Protein AF-A0A922DWI5-F1 (afdb_monomer_lite)

Organism: Carya illinoinensis (NCBI:txid32201)

Sequence (75 aa):
KFDVEKFTGENNFGLWRIKMRALLVQEDGKVDVQRDILQKAHSVLILSLGDNVLREVASEETAAGIWLKLEHLSI

pLDDT: mean 75.54, std 11.05, range [50.47, 87.25]

Structure (mmCIF, N/CA/C/O backbone):
data_AF-A0A922DWI5-F1
#
_entry.id   AF-A0A922DWI5-F1
#
loop_
_atom_site.group_PDB
_atom_site.id
_atom_site.type_symbol
_atom_site.label_atom_id
_atom_site.label_alt_id
_atom_site.label_comp_id
_atom_site.label_asym_id
_atom_site.label_entity_id
_atom_site.label_seq_id
_atom_site.pdbx_PDB_ins_code
_atom_site.Cartn_x
_atom_site.Cartn_y
_atom_site.Cartn_z
_atom_site.occupancy
_atom_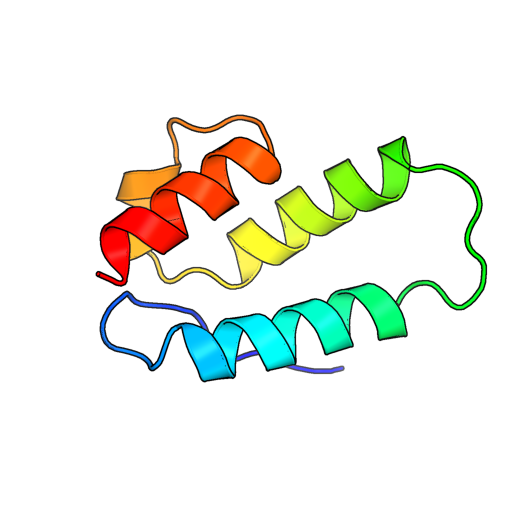site.B_iso_or_equiv
_atom_site.auth_seq_id
_atom_site.auth_comp_id
_atom_site.auth_asym_id
_atom_site.auth_atom_id
_atom_site.pdbx_PDB_model_num
ATOM 1 N N . LYS A 1 1 ? -4.130 -6.151 -18.043 1.00 52.19 1 LYS A N 1
ATOM 2 C CA . LYS A 1 1 ? -4.344 -5.122 -17.002 1.00 52.19 1 LYS A CA 1
ATOM 3 C C . LYS A 1 1 ? -4.855 -5.858 -15.773 1.00 52.19 1 LYS A C 1
ATOM 5 O O . LYS A 1 1 ? -6.001 -6.283 -15.782 1.00 52.19 1 LYS A O 1
ATOM 10 N N . PHE A 1 2 ? -3.968 -6.188 -14.838 1.00 57.38 2 PHE A N 1
ATOM 11 C CA . PHE A 1 2 ? -4.358 -6.877 -13.611 1.00 57.38 2 PHE A CA 1
ATOM 12 C C . PHE A 1 2 ? -4.872 -5.825 -12.631 1.00 57.38 2 PHE A C 1
ATOM 14 O O . PHE A 1 2 ? -4.111 -4.944 -12.246 1.00 57.38 2 PHE A O 1
ATOM 21 N N . ASP A 1 3 ? -6.153 -5.893 -12.276 1.00 64.06 3 ASP A N 1
ATOM 22 C CA . ASP A 1 3 ? -6.694 -5.121 -11.159 1.00 64.06 3 ASP A CA 1
ATOM 23 C C . ASP A 1 3 ? -6.553 -5.972 -9.897 1.00 64.06 3 ASP A C 1
ATOM 25 O O . ASP A 1 3 ? -7.227 -6.992 -9.725 1.00 64.06 3 ASP A O 1
ATOM 29 N N . VAL A 1 4 ? -5.618 -5.584 -9.033 1.00 73.75 4 VAL A N 1
ATOM 30 C CA . VAL A 1 4 ? -5.571 -6.094 -7.664 1.00 73.75 4 VAL A CA 1
ATOM 31 C C . VAL A 1 4 ? -6.628 -5.336 -6.875 1.00 73.75 4 VAL A C 1
ATOM 33 O O . VAL A 1 4 ? -6.648 -4.107 -6.866 1.00 73.75 4 VAL A O 1
ATOM 36 N N . GLU A 1 5 ? -7.520 -6.079 -6.227 1.00 82.81 5 GLU A N 1
ATOM 37 C CA . GLU A 1 5 ? -8.527 -5.510 -5.336 1.00 82.81 5 GLU A CA 1
ATOM 38 C C . GLU A 1 5 ? -7.863 -4.644 -4.263 1.00 82.81 5 GLU A C 1
ATOM 40 O O . GLU A 1 5 ? -6.810 -5.003 -3.726 1.00 82.81 5 GLU A O 1
ATOM 45 N N . LYS A 1 6 ? -8.474 -3.499 -3.952 1.00 86.12 6 LYS A N 1
ATOM 46 C CA . LYS A 1 6 ? -7.909 -2.586 -2.968 1.00 86.12 6 LYS A CA 1
ATOM 47 C C . LYS A 1 6 ? -7.908 -3.218 -1.578 1.00 86.12 6 LYS A C 1
ATOM 49 O O . LYS A 1 6 ? -8.903 -3.808 -1.167 1.00 86.12 6 LYS A O 1
ATOM 54 N N . PHE A 1 7 ? -6.817 -3.067 -0.836 1.00 84.94 7 PHE A N 1
ATOM 55 C CA . PHE A 1 7 ? -6.778 -3.475 0.562 1.00 84.94 7 PHE A CA 1
ATOM 56 C C . PHE A 1 7 ? -7.398 -2.399 1.443 1.00 84.94 7 PHE A C 1
ATOM 58 O O . PHE A 1 7 ? -6.930 -1.262 1.488 1.00 84.94 7 PHE A O 1
ATOM 65 N N . THR A 1 8 ? -8.458 -2.783 2.141 1.00 83.94 8 THR A N 1
ATOM 66 C CA . THR A 1 8 ? -9.265 -1.923 3.011 1.00 83.94 8 THR A CA 1
ATOM 67 C C . THR A 1 8 ? -9.067 -2.245 4.494 1.00 83.94 8 THR A C 1
ATOM 69 O O . THR A 1 8 ? -9.760 -1.677 5.325 1.00 83.94 8 THR A O 1
ATOM 72 N N . GLY A 1 9 ? -8.169 -3.165 4.858 1.00 79.31 9 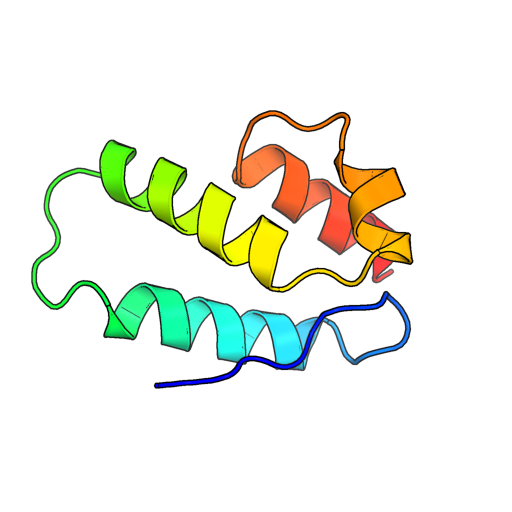GLY A N 1
ATOM 73 C CA . GLY A 1 9 ? -8.021 -3.647 6.240 1.00 79.31 9 GLY A CA 1
ATOM 74 C C . GLY A 1 9 ? -9.008 -4.755 6.627 1.00 79.31 9 GLY A C 1
ATOM 75 O O . GLY A 1 9 ? -8.660 -5.622 7.415 1.00 79.31 9 GLY A O 1
ATOM 76 N N . GLU A 1 10 ? -10.197 -4.794 6.020 1.00 78.81 10 GLU A N 1
ATOM 77 C CA . GLU A 1 10 ? -11.183 -5.872 6.227 1.00 78.81 10 GLU A CA 1
ATOM 78 C C . GLU A 1 10 ? -10.881 -7.111 5.368 1.00 78.81 10 GLU A C 1
ATOM 80 O O . GLU A 1 10 ? -11.242 -8.241 5.704 1.00 78.81 10 GLU A O 1
ATOM 85 N N . ASN A 1 11 ? -10.196 -6.903 4.242 1.00 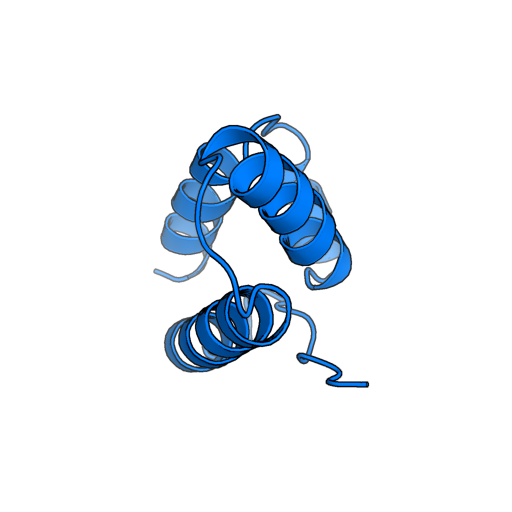80.94 11 ASN A N 1
ATOM 86 C CA . ASN A 1 11 ? -9.844 -7.959 3.302 1.00 80.94 11 ASN A CA 1
ATOM 87 C C . ASN A 1 11 ? -8.711 -8.839 3.851 1.00 80.94 11 ASN A C 1
ATOM 89 O O . ASN A 1 11 ? -7.847 -8.385 4.597 1.00 80.94 11 ASN A O 1
ATOM 93 N N . ASN A 1 12 ? -8.647 -10.104 3.416 1.00 85.25 12 ASN A N 1
ATOM 94 C CA . ASN A 1 12 ? -7.566 -11.002 3.826 1.00 85.25 12 ASN A CA 1
ATOM 95 C C . ASN A 1 12 ? -6.206 -10.485 3.325 1.00 85.25 12 ASN A C 1
ATOM 97 O O . ASN A 1 12 ? -5.874 -10.606 2.139 1.00 85.25 12 ASN A O 1
ATOM 101 N N . PHE A 1 13 ? -5.412 -9.946 4.251 1.00 81.38 13 PHE A N 1
ATOM 102 C CA . PHE A 1 13 ? -4.111 -9.364 3.946 1.00 81.38 13 PHE A CA 1
ATOM 103 C C . PHE A 1 13 ? -3.158 -10.375 3.305 1.00 81.38 13 PHE A C 1
ATOM 105 O O . PHE A 1 13 ? -2.495 -10.046 2.329 1.00 81.38 13 PHE A O 1
ATOM 112 N N . GLY A 1 14 ? -3.129 -11.626 3.776 1.00 81.38 14 GLY A N 1
ATOM 113 C CA . GLY A 1 14 ? -2.267 -12.671 3.215 1.00 81.38 14 GLY A CA 1
ATOM 114 C C . GLY A 1 14 ? -2.547 -12.944 1.734 1.00 81.38 14 GLY A C 1
ATOM 115 O O . GLY A 1 14 ? -1.621 -13.003 0.922 1.00 81.38 14 GLY A O 1
ATOM 116 N N . LEU A 1 15 ? -3.824 -13.042 1.358 1.00 83.56 15 LEU A N 1
ATOM 117 C CA . LEU A 1 15 ? -4.233 -13.243 -0.031 1.00 83.56 15 LEU A CA 1
ATOM 118 C C . LEU A 1 15 ? -3.927 -12.012 -0.894 1.00 83.56 15 LEU A C 1
ATOM 120 O O . LEU A 1 15 ? -3.425 -12.147 -2.013 1.00 83.56 15 LEU A O 1
ATOM 124 N N . TRP A 1 16 ? -4.193 -10.815 -0.370 1.00 85.88 16 TRP A N 1
ATOM 125 C CA . TRP A 1 16 ? -3.877 -9.559 -1.046 1.00 85.88 16 TRP A CA 1
ATOM 126 C C . TRP A 1 16 ? -2.368 -9.403 -1.286 1.00 85.88 16 TRP A C 1
ATOM 128 O O . TRP A 1 16 ? -1.935 -9.104 -2.399 1.00 85.88 16 TRP A O 1
ATOM 138 N N . ARG A 1 17 ? -1.553 -9.730 -0.281 1.00 81.69 17 ARG A N 1
ATOM 139 C CA . ARG A 1 17 ? -0.087 -9.699 -0.320 1.00 81.69 17 ARG A CA 1
ATOM 140 C C . ARG A 1 17 ? 0.485 -10.606 -1.408 1.00 81.69 17 ARG A C 1
ATOM 142 O O . ARG A 1 17 ? 1.402 -10.207 -2.124 1.00 81.69 17 ARG A O 1
ATOM 149 N N . ILE A 1 18 ? -0.059 -11.817 -1.556 1.00 81.81 18 ILE A N 1
ATOM 150 C CA . ILE A 1 18 ? 0.348 -12.766 -2.605 1.00 81.81 18 ILE A CA 1
ATOM 151 C C . ILE A 1 18 ? 0.018 -12.211 -3.995 1.00 81.81 18 ILE A C 1
ATOM 153 O O . ILE A 1 18 ? 0.893 -12.198 -4.864 1.00 81.81 18 ILE A O 1
ATOM 157 N N . LYS A 1 19 ? -1.208 -11.704 -4.194 1.00 82.38 19 LYS A N 1
ATOM 158 C CA . LYS A 1 19 ? -1.615 -11.060 -5.456 1.00 82.38 19 LYS A CA 1
ATOM 159 C C . LYS A 1 19 ? -0.710 -9.874 -5.789 1.00 82.38 19 LYS A C 1
ATOM 161 O O . LYS A 1 19 ? -0.327 -9.705 -6.944 1.00 82.38 19 LYS A O 1
ATOM 166 N N . MET A 1 20 ? -0.304 -9.112 -4.774 1.00 80.38 20 MET A N 1
ATOM 167 C CA . MET A 1 20 ? 0.568 -7.965 -4.969 1.00 80.38 20 MET A CA 1
ATOM 168 C C . MET A 1 20 ? 1.988 -8.306 -5.379 1.00 80.38 20 MET A C 1
ATOM 170 O O . MET A 1 20 ? 2.527 -7.712 -6.310 1.00 80.38 20 MET A O 1
ATOM 174 N N . ARG A 1 21 ? 2.592 -9.307 -4.736 1.00 75.50 21 ARG A N 1
ATOM 175 C CA . ARG A 1 21 ? 3.914 -9.791 -5.148 1.00 75.50 21 ARG A CA 1
ATOM 176 C C . ARG A 1 21 ? 3.881 -10.333 -6.574 1.00 75.50 21 ARG A C 1
ATOM 178 O O . ARG A 1 21 ? 4.817 -10.087 -7.324 1.00 75.50 21 ARG A O 1
ATOM 185 N N . ALA A 1 22 ? 2.803 -11.014 -6.964 1.00 78.88 22 ALA A N 1
ATOM 186 C CA . ALA A 1 22 ? 2.635 -11.487 -8.334 1.00 78.88 22 ALA A CA 1
ATOM 187 C C . ALA A 1 22 ? 2.542 -10.330 -9.344 1.00 78.88 22 ALA A C 1
ATOM 189 O O . ALA A 1 22 ? 3.170 -10.408 -10.396 1.00 78.88 22 ALA A O 1
ATOM 190 N N . LEU A 1 23 ? 1.825 -9.248 -9.017 1.00 77.94 23 LEU A N 1
ATOM 191 C CA . LEU A 1 23 ? 1.711 -8.065 -9.877 1.00 77.94 23 LEU A CA 1
ATOM 192 C C . LEU A 1 23 ? 3.053 -7.335 -10.042 1.00 77.94 23 LEU A C 1
ATOM 194 O O . LEU A 1 23 ? 3.437 -7.011 -11.161 1.00 77.94 23 LEU A O 1
ATOM 198 N N . LEU A 1 24 ? 3.802 -7.151 -8.951 1.00 73.19 24 LEU A N 1
ATOM 199 C CA . LEU A 1 24 ? 5.131 -6.529 -8.996 1.00 73.19 24 LEU A CA 1
ATOM 200 C C . LEU A 1 24 ? 6.152 -7.369 -9.780 1.00 73.19 24 LEU A C 1
ATOM 202 O O . LEU A 1 24 ? 6.998 -6.813 -10.467 1.00 73.19 24 LEU A O 1
ATOM 206 N N . VAL A 1 25 ? 6.069 -8.701 -9.703 1.00 71.31 25 VAL A N 1
ATOM 207 C CA . VAL A 1 25 ? 6.949 -9.610 -10.460 1.00 71.31 25 VAL A CA 1
ATOM 208 C C . VAL A 1 25 ? 6.566 -9.676 -11.942 1.00 71.31 25 VAL A C 1
ATOM 210 O O . VAL A 1 25 ? 7.435 -9.848 -12.791 1.00 71.31 25 VAL A O 1
ATOM 213 N N . GLN A 1 26 ? 5.279 -9.541 -12.272 1.00 65.88 26 GLN A N 1
ATOM 214 C CA . GLN A 1 26 ? 4.798 -9.633 -13.652 1.00 65.88 26 GLN A CA 1
ATOM 215 C C . GLN A 1 26 ? 5.192 -8.417 -14.509 1.00 65.88 26 GLN A C 1
ATOM 217 O O . GLN A 1 26 ? 5.386 -8.569 -15.713 1.00 65.88 26 GLN A O 1
ATOM 222 N N . GLU A 1 27 ? 5.340 -7.236 -13.904 1.00 58.59 27 GLU A N 1
ATOM 223 C CA . GLU A 1 27 ? 5.714 -5.999 -14.609 1.00 58.59 27 GLU A CA 1
ATOM 224 C C . GLU A 1 27 ? 7.220 -5.905 -14.949 1.00 58.59 27 GLU A C 1
ATOM 226 O O . GLU A 1 27 ? 7.589 -5.116 -15.815 1.00 58.59 27 GLU A O 1
ATOM 231 N N . ASP A 1 28 ? 8.097 -6.719 -14.342 1.00 57.09 28 ASP A N 1
ATOM 232 C CA . ASP A 1 28 ? 9.561 -6.628 -14.515 1.00 57.09 28 ASP A CA 1
ATOM 233 C C . ASP A 1 28 ? 10.202 -7.966 -14.944 1.00 57.09 28 ASP A C 1
ATOM 235 O O . ASP A 1 28 ? 10.941 -8.619 -14.208 1.00 57.09 28 ASP A O 1
ATOM 239 N N . GLY A 1 29 ? 10.013 -8.349 -16.212 1.00 54.31 29 GLY A N 1
ATOM 240 C CA . GLY A 1 29 ? 10.699 -9.492 -16.838 1.00 54.31 29 GLY A CA 1
ATOM 241 C C . GLY A 1 29 ? 12.236 -9.384 -16.965 1.00 54.31 29 GLY A C 1
ATOM 242 O O . GLY A 1 29 ? 12.841 -10.234 -17.618 1.00 54.31 29 GLY A O 1
ATOM 243 N N . LYS A 1 30 ? 12.887 -8.358 -16.396 1.00 56.91 30 LYS A N 1
ATOM 244 C CA . LYS A 1 30 ? 14.349 -8.154 -16.399 1.00 56.91 30 LYS A CA 1
ATOM 245 C C . LYS A 1 30 ? 14.778 -7.415 -15.128 1.00 56.91 30 LYS A C 1
ATOM 247 O O . LYS A 1 30 ? 14.570 -6.214 -15.017 1.00 56.91 30 LYS A O 1
ATOM 252 N N . VAL A 1 31 ? 15.386 -8.128 -14.184 1.00 50.47 31 VAL A N 1
ATOM 253 C CA . VAL A 1 31 ? 15.816 -7.569 -12.896 1.00 50.47 31 VAL A CA 1
ATOM 254 C C . VAL A 1 31 ? 17.282 -7.154 -12.970 1.00 50.47 31 VAL A C 1
ATOM 256 O O . VAL A 1 31 ? 18.171 -7.997 -12.905 1.00 50.47 31 VAL A O 1
ATOM 259 N N . ASP A 1 32 ? 17.514 -5.850 -13.063 1.00 51.28 32 ASP A N 1
ATOM 260 C CA . ASP A 1 32 ? 18.646 -5.179 -12.426 1.00 51.28 32 ASP A CA 1
ATOM 261 C C . ASP A 1 32 ? 18.187 -3.748 -12.094 1.00 51.28 32 ASP A C 1
ATOM 263 O O . ASP A 1 32 ? 17.486 -3.146 -12.899 1.00 51.28 32 ASP A O 1
ATOM 267 N N . VAL A 1 33 ? 18.553 -3.224 -10.917 1.00 51.84 33 VAL A N 1
ATOM 268 C CA . VAL A 1 33 ? 18.118 -1.940 -10.295 1.00 51.84 33 VAL A CA 1
ATOM 269 C C . VAL A 1 33 ? 17.000 -2.073 -9.234 1.00 51.84 33 VAL A C 1
ATOM 271 O O . VAL A 1 33 ? 15.825 -1.781 -9.438 1.00 51.84 33 VAL A O 1
ATOM 274 N N . GLN A 1 34 ? 17.413 -2.411 -8.005 1.00 54.47 34 GLN A N 1
ATOM 275 C CA . GLN A 1 34 ? 16.581 -2.431 -6.784 1.00 54.47 34 GLN A CA 1
ATOM 276 C C . GLN A 1 34 ? 15.874 -1.097 -6.451 1.00 54.47 34 GLN A C 1
ATOM 278 O O . GLN A 1 34 ? 14.883 -1.104 -5.723 1.00 54.47 34 GLN A O 1
ATOM 283 N N . ARG A 1 35 ? 16.367 0.052 -6.944 1.00 53.88 35 ARG A N 1
ATOM 284 C CA . ARG A 1 35 ? 15.794 1.382 -6.639 1.00 53.88 35 ARG A CA 1
ATOM 285 C C . ARG A 1 35 ? 14.518 1.676 -7.427 1.00 53.88 35 ARG A C 1
ATOM 287 O O . ARG A 1 35 ? 13.562 2.185 -6.846 1.00 53.88 35 ARG A O 1
ATOM 294 N N . ASP A 1 36 ? 14.472 1.283 -8.696 1.00 57.28 36 ASP A N 1
ATOM 295 C CA . ASP A 1 36 ? 13.310 1.511 -9.564 1.00 57.28 36 ASP A CA 1
ATOM 296 C C . ASP A 1 36 ? 12.137 0.613 -9.156 1.00 57.28 36 ASP A C 1
ATOM 298 O O . ASP A 1 36 ? 10.986 1.053 -9.141 1.00 57.28 36 ASP A O 1
ATOM 302 N N . ILE A 1 37 ? 12.436 -0.614 -8.714 1.00 62.31 37 ILE A N 1
ATOM 303 C CA . ILE A 1 37 ? 11.450 -1.537 -8.139 1.00 62.31 37 ILE A CA 1
ATOM 304 C C . ILE A 1 37 ? 10.829 -0.940 -6.875 1.00 62.31 37 ILE A C 1
ATOM 306 O O . ILE A 1 37 ? 9.625 -1.058 -6.680 1.00 62.31 37 ILE A O 1
ATOM 310 N N . LEU A 1 38 ? 11.612 -0.265 -6.028 1.00 64.50 38 LEU A N 1
ATOM 311 C CA . LEU A 1 38 ? 11.100 0.299 -4.779 1.00 64.50 38 LEU A CA 1
ATOM 312 C C . LEU A 1 38 ? 10.145 1.474 -5.029 1.00 64.50 38 LEU A C 1
ATOM 314 O O . LEU A 1 38 ? 9.111 1.573 -4.370 1.00 64.50 38 LEU A O 1
ATOM 318 N N . GLN A 1 39 ? 10.457 2.330 -6.004 1.00 66.38 39 GLN A N 1
ATOM 319 C CA . GLN A 1 39 ? 9.609 3.467 -6.357 1.00 66.38 39 GLN A CA 1
ATOM 320 C C . GLN A 1 39 ? 8.338 3.026 -7.100 1.00 66.38 39 GLN A C 1
ATOM 322 O O . GLN A 1 39 ? 7.248 3.500 -6.778 1.00 66.38 39 GLN A O 1
ATOM 327 N N . LYS A 1 40 ? 8.440 2.064 -8.029 1.00 72.81 40 LYS A N 1
ATOM 328 C CA . LYS A 1 40 ? 7.261 1.452 -8.667 1.00 72.81 40 LYS A CA 1
ATOM 329 C C . LYS A 1 40 ? 6.394 0.719 -7.647 1.00 72.81 40 LYS A C 1
ATOM 331 O O . LYS A 1 40 ? 5.180 0.899 -7.646 1.00 72.81 40 LYS A O 1
ATOM 336 N N . ALA A 1 41 ? 7.005 -0.055 -6.749 1.00 74.38 41 ALA A N 1
ATOM 337 C CA . ALA A 1 41 ? 6.292 -0.742 -5.680 1.00 74.38 41 ALA A CA 1
ATOM 338 C C . ALA A 1 41 ? 5.578 0.249 -4.763 1.00 74.38 41 ALA A C 1
ATOM 340 O O . ALA A 1 41 ? 4.431 0.010 -4.410 1.00 74.38 41 ALA A O 1
ATOM 341 N N . HIS A 1 42 ? 6.201 1.384 -4.440 1.00 77.12 42 HIS A N 1
ATOM 342 C CA . HIS A 1 42 ? 5.565 2.445 -3.665 1.00 77.12 42 HIS A CA 1
ATOM 343 C C . HIS A 1 42 ? 4.294 2.976 -4.349 1.00 77.12 42 HIS A C 1
ATOM 345 O O . HIS A 1 42 ? 3.228 3.009 -3.735 1.00 77.12 42 HIS A O 1
ATOM 351 N N . SER A 1 43 ? 4.370 3.324 -5.637 1.00 79.56 43 SER A N 1
ATOM 352 C CA . SER A 1 43 ? 3.204 3.801 -6.392 1.00 79.56 43 SER A CA 1
ATOM 353 C C . SER A 1 43 ? 2.113 2.736 -6.525 1.00 79.56 43 SER A C 1
ATOM 355 O O . SER A 1 43 ? 0.939 3.034 -6.323 1.00 79.56 43 SER A O 1
ATOM 357 N N . VAL A 1 44 ? 2.485 1.491 -6.829 1.00 81.81 44 VAL A N 1
ATOM 358 C CA . VAL A 1 44 ? 1.545 0.367 -6.959 1.00 81.81 44 VAL A CA 1
ATOM 359 C C . VAL A 1 44 ? 0.866 0.054 -5.627 1.00 81.81 44 VAL A C 1
ATOM 361 O O . VAL A 1 44 ? -0.343 -0.171 -5.604 1.00 81.81 44 VAL A O 1
ATOM 364 N N . LEU A 1 45 ? 1.613 0.097 -4.520 1.00 82.31 45 LEU A N 1
ATOM 365 C CA . LEU A 1 45 ? 1.064 -0.052 -3.176 1.00 82.31 45 LEU A CA 1
ATOM 366 C C . LEU A 1 45 ? 0.006 1.017 -2.928 1.00 82.31 45 LEU A C 1
ATOM 368 O O . L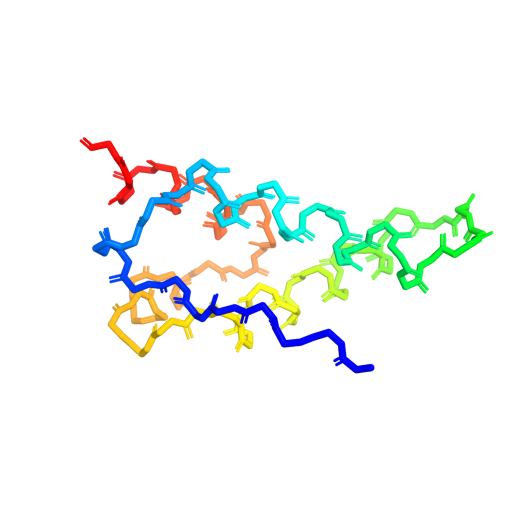EU A 1 45 ? -1.144 0.660 -2.718 1.00 82.31 45 LEU A O 1
ATOM 372 N N . ILE A 1 46 ? 0.331 2.302 -3.068 1.00 81.44 46 ILE A N 1
ATOM 373 C CA . ILE A 1 46 ? -0.635 3.393 -2.846 1.00 81.44 46 ILE A CA 1
ATOM 374 C C . ILE A 1 46 ? -1.902 3.217 -3.699 1.00 81.44 46 ILE A C 1
ATOM 376 O O . ILE A 1 46 ? -3.014 3.321 -3.188 1.00 81.44 46 ILE A O 1
ATOM 380 N N . LEU A 1 47 ? -1.763 2.887 -4.985 1.00 84.50 47 LEU A N 1
ATOM 381 C CA . LEU A 1 47 ? -2.909 2.735 -5.896 1.00 84.50 47 LEU A CA 1
ATOM 382 C C . LEU A 1 47 ? -3.841 1.567 -5.537 1.00 84.50 47 LEU A C 1
ATOM 384 O O . LEU A 1 47 ? -5.006 1.544 -5.938 1.00 84.50 47 LEU A O 1
ATOM 388 N N . SER A 1 48 ? -3.332 0.612 -4.772 1.00 83.88 48 SER A N 1
ATOM 389 C CA . SER A 1 48 ? -4.038 -0.594 -4.353 1.00 83.88 48 SER A CA 1
ATOM 390 C C . SER A 1 48 ? -4.529 -0.580 -2.913 1.00 83.88 48 SER A C 1
ATOM 392 O O . SER A 1 48 ? -5.000 -1.599 -2.413 1.00 83.88 48 SER A O 1
ATOM 394 N N . LEU A 1 49 ? -4.400 0.547 -2.224 1.00 87.25 49 LEU A N 1
ATOM 395 C CA . LEU A 1 49 ? -4.960 0.725 -0.896 1.00 87.25 49 LEU A CA 1
ATOM 396 C C . LEU A 1 49 ? -6.313 1.432 -1.001 1.00 87.25 49 LEU A C 1
ATOM 398 O O . LEU A 1 49 ? -6.548 2.262 -1.883 1.00 87.25 49 LEU A O 1
ATOM 402 N N . GLY A 1 50 ? -7.233 1.059 -0.115 1.00 86.19 50 GLY A N 1
ATOM 403 C CA . GLY A 1 50 ? -8.474 1.793 0.101 1.00 86.19 50 GLY A CA 1
ATOM 404 C C . GLY A 1 50 ? -8.209 3.101 0.844 1.00 86.19 50 GLY A C 1
ATOM 405 O O . GLY A 1 50 ? -7.226 3.218 1.573 1.00 86.19 50 GLY A O 1
ATOM 406 N N . ASP A 1 51 ? -9.097 4.081 0.688 1.00 87.00 51 ASP A N 1
ATOM 407 C CA . ASP A 1 51 ? -8.934 5.427 1.262 1.00 87.00 51 ASP A CA 1
ATOM 408 C C . ASP A 1 51 ? -8.789 5.415 2.794 1.00 87.00 51 ASP A C 1
ATOM 410 O O . ASP A 1 51 ? -8.110 6.263 3.376 1.00 87.00 51 ASP A O 1
ATOM 414 N N . ASN A 1 52 ? -9.405 4.431 3.451 1.00 84.50 52 ASN A N 1
ATOM 415 C CA . ASN A 1 52 ? -9.299 4.211 4.888 1.00 84.50 52 ASN A CA 1
ATOM 416 C C . ASN A 1 52 ? -7.883 3.788 5.310 1.00 84.50 52 ASN A C 1
ATOM 418 O O . ASN A 1 52 ? -7.345 4.348 6.258 1.00 84.50 52 ASN A O 1
ATOM 422 N N . VAL A 1 53 ? -7.252 2.870 4.575 1.00 85.19 53 VAL A N 1
ATOM 423 C CA . VAL A 1 53 ? -5.877 2.417 4.842 1.00 85.19 53 VAL A CA 1
ATOM 424 C C . VAL A 1 53 ? -4.850 3.438 4.355 1.00 85.19 53 VAL A C 1
ATOM 426 O O . VAL A 1 53 ? -3.828 3.644 5.006 1.00 85.19 53 VAL A O 1
ATOM 429 N N . LEU A 1 54 ? -5.133 4.137 3.251 1.00 84.81 54 LEU A N 1
ATOM 430 C CA . LEU A 1 54 ? -4.289 5.217 2.735 1.00 84.81 54 LEU A CA 1
ATOM 431 C C . LEU A 1 54 ? -4.058 6.308 3.774 1.00 84.81 54 LEU A C 1
ATOM 433 O O . LEU A 1 54 ? -2.935 6.782 3.901 1.00 84.81 54 LEU A O 1
ATOM 437 N N . ARG A 1 55 ? -5.085 6.678 4.545 1.00 86.00 55 ARG A N 1
ATOM 438 C CA . ARG A 1 55 ? -4.950 7.674 5.615 1.00 86.00 55 ARG A CA 1
ATOM 439 C C . ARG A 1 55 ? -3.978 7.227 6.711 1.00 86.00 55 ARG A C 1
ATOM 441 O O . ARG A 1 55 ? -3.231 8.057 7.218 1.00 86.00 55 ARG A O 1
ATOM 448 N N . GLU A 1 56 ? -3.961 5.936 7.032 1.00 84.50 56 GLU A N 1
ATOM 449 C CA . GLU A 1 56 ? -3.083 5.360 8.057 1.00 84.50 56 GLU A CA 1
ATOM 450 C C . GLU A 1 56 ? -1.625 5.268 7.586 1.00 84.50 56 GLU A C 1
ATOM 452 O O . GLU A 1 56 ? -0.693 5.492 8.361 1.00 84.50 56 GLU A O 1
ATOM 457 N N . VAL A 1 57 ? -1.402 4.975 6.301 1.00 83.44 57 VAL A N 1
ATOM 458 C CA . VAL A 1 57 ? -0.050 4.844 5.727 1.00 83.44 57 VAL A CA 1
ATOM 459 C C . VAL A 1 57 ? 0.481 6.122 5.079 1.00 83.44 57 VAL A C 1
ATOM 461 O O . VAL A 1 57 ? 1.637 6.146 4.675 1.00 83.44 57 VAL A O 1
ATOM 464 N N . ALA A 1 58 ? -0.312 7.196 5.014 1.00 82.06 58 ALA A N 1
ATOM 465 C CA . ALA A 1 58 ? 0.067 8.463 4.379 1.00 82.06 58 ALA A CA 1
ATOM 466 C C . ALA A 1 58 ? 1.303 9.133 5.004 1.00 82.06 58 ALA A C 1
ATOM 468 O O . ALA A 1 58 ? 1.929 9.970 4.361 1.00 82.06 58 ALA A O 1
ATOM 469 N N . SER A 1 59 ? 1.650 8.787 6.248 1.00 82.62 59 SER A N 1
ATOM 470 C CA . SER A 1 59 ? 2.868 9.272 6.909 1.00 82.62 59 SER A CA 1
ATOM 471 C C . SER A 1 59 ? 4.139 8.529 6.487 1.00 82.62 59 SER A C 1
ATOM 473 O O . SER A 1 59 ? 5.225 8.920 6.901 1.00 82.62 59 SER A O 1
ATOM 475 N N . GLU A 1 60 ? 4.018 7.429 5.743 1.00 82.06 60 GLU A N 1
ATOM 476 C CA . GLU A 1 60 ? 5.144 6.595 5.333 1.00 82.06 60 GLU A CA 1
ATOM 477 C C . GLU A 1 60 ? 5.619 6.994 3.932 1.00 82.06 60 GLU A C 1
ATOM 479 O O . GLU A 1 60 ? 4.866 6.933 2.965 1.00 82.06 60 GLU A O 1
ATOM 484 N N . GLU A 1 61 ? 6.896 7.353 3.805 1.00 80.25 61 GLU A N 1
ATOM 485 C CA . GLU A 1 61 ? 7.488 7.798 2.529 1.00 80.25 61 GLU A CA 1
ATOM 486 C C .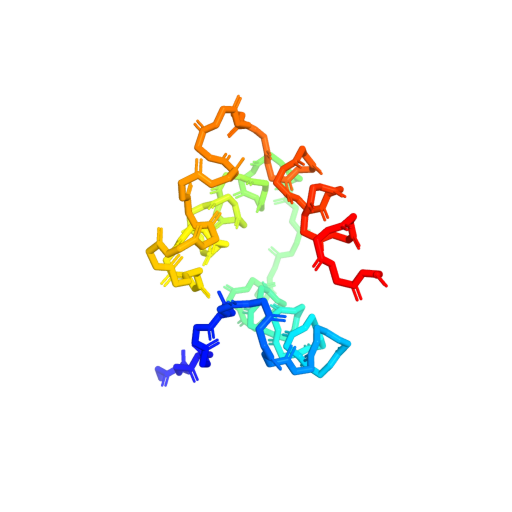 GLU A 1 61 ? 8.182 6.665 1.755 1.00 80.25 61 GLU A C 1
ATOM 488 O O . GLU A 1 61 ? 8.725 6.864 0.668 1.00 80.25 61 GLU A O 1
ATOM 493 N N . THR A 1 62 ? 8.215 5.459 2.330 1.00 78.56 62 THR A N 1
ATOM 494 C CA . THR A 1 62 ? 8.931 4.314 1.762 1.00 78.56 62 THR A CA 1
ATOM 495 C C . THR A 1 62 ? 8.004 3.118 1.606 1.00 78.56 62 THR A C 1
ATOM 497 O O . THR A 1 62 ? 7.171 2.841 2.468 1.00 78.56 62 THR A O 1
ATOM 500 N N . ALA A 1 63 ? 8.190 2.343 0.532 1.00 78.06 63 ALA A N 1
ATOM 501 C CA . ALA A 1 63 ? 7.429 1.109 0.316 1.00 78.06 63 ALA A CA 1
ATOM 502 C C . ALA A 1 63 ? 7.583 0.122 1.489 1.00 78.06 63 ALA A C 1
ATOM 504 O O . ALA A 1 63 ? 6.633 -0.573 1.837 1.00 78.06 63 ALA A O 1
ATOM 505 N N . ALA A 1 64 ? 8.762 0.092 2.122 1.00 79.38 64 ALA A N 1
ATOM 506 C CA . ALA A 1 64 ? 9.021 -0.723 3.305 1.00 79.38 64 ALA A CA 1
ATOM 507 C C . ALA A 1 64 ? 8.229 -0.243 4.536 1.00 79.38 64 ALA A C 1
ATOM 509 O O . ALA A 1 64 ? 7.646 -1.072 5.230 1.00 79.38 64 ALA A O 1
ATOM 510 N N . GLY A 1 65 ? 8.165 1.073 4.779 1.00 83.25 65 GLY A N 1
ATOM 511 C CA . GLY A 1 65 ? 7.375 1.661 5.867 1.00 83.25 65 GLY A CA 1
ATOM 512 C C . GLY A 1 65 ? 5.880 1.396 5.700 1.00 83.25 65 GLY A C 1
ATOM 513 O O . GLY A 1 65 ? 5.235 0.894 6.620 1.00 83.25 65 GLY A O 1
ATOM 514 N N . ILE A 1 66 ? 5.357 1.600 4.484 1.00 84.19 66 ILE A N 1
ATOM 515 C CA . ILE A 1 66 ? 3.972 1.250 4.137 1.00 84.19 66 ILE A CA 1
ATOM 516 C C . ILE A 1 66 ? 3.717 -0.235 4.427 1.00 84.19 66 ILE A C 1
ATOM 518 O O . ILE A 1 66 ? 2.743 -0.572 5.092 1.00 84.19 66 ILE A O 1
ATOM 522 N N . TRP A 1 67 ? 4.602 -1.130 3.983 1.00 82.19 67 TRP A N 1
ATOM 523 C CA . TRP A 1 67 ? 4.432 -2.574 4.156 1.00 82.19 67 TRP A CA 1
ATOM 524 C C . TRP A 1 67 ? 4.411 -3.019 5.622 1.00 82.19 67 TRP A C 1
ATOM 526 O O . TRP A 1 67 ? 3.539 -3.794 6.008 1.00 82.19 67 TRP A O 1
ATOM 536 N N . LEU A 1 68 ? 5.324 -2.497 6.445 1.00 83.50 68 LEU A N 1
ATOM 537 C CA . LEU A 1 68 ? 5.358 -2.768 7.887 1.00 83.50 68 LEU A CA 1
ATOM 538 C C . LEU A 1 68 ? 4.081 -2.292 8.582 1.00 83.50 68 LEU A C 1
ATOM 540 O O . LEU A 1 68 ? 3.547 -2.963 9.461 1.00 83.50 68 LEU A O 1
ATOM 544 N N . LYS A 1 69 ? 3.560 -1.136 8.172 1.00 84.69 69 LYS A N 1
ATOM 545 C CA . LYS A 1 69 ? 2.341 -0.583 8.756 1.00 84.69 69 LYS A CA 1
ATOM 546 C C . LYS A 1 69 ? 1.104 -1.374 8.353 1.00 84.69 69 LYS A C 1
ATOM 548 O O . LYS A 1 69 ? 0.246 -1.623 9.191 1.00 84.69 69 LYS A O 1
ATOM 553 N N . LEU A 1 70 ? 1.043 -1.834 7.104 1.00 83.38 70 LEU A N 1
ATOM 554 C CA . LEU A 1 70 ? -0.006 -2.743 6.646 1.00 83.38 70 LEU A CA 1
ATOM 555 C C . LEU A 1 70 ? 0.006 -4.064 7.420 1.00 83.38 70 LEU A C 1
ATOM 557 O O . LEU A 1 70 ? -1.059 -4.547 7.786 1.00 83.38 70 LEU A O 1
ATOM 561 N N . GLU A 1 71 ? 1.189 -4.613 7.715 1.00 81.25 71 GLU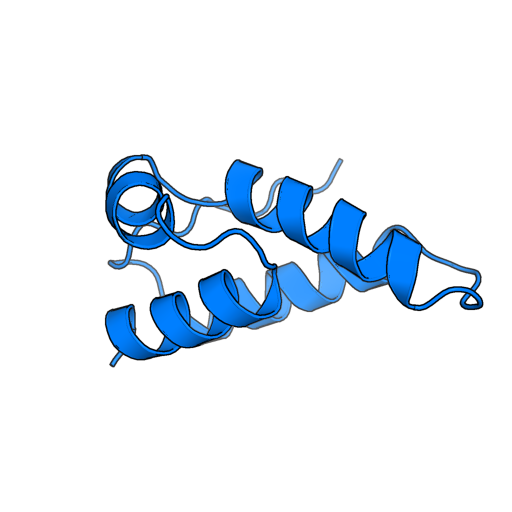 A N 1
ATOM 562 C CA . GLU A 1 71 ? 1.311 -5.800 8.567 1.00 81.25 71 GLU A CA 1
ATOM 563 C C . GLU A 1 71 ? 0.709 -5.556 9.954 1.00 81.25 71 GLU A C 1
ATOM 565 O O . GLU A 1 71 ? -0.098 -6.366 10.404 1.00 81.25 71 GLU A O 1
ATOM 570 N N . HIS A 1 72 ? 1.008 -4.417 10.584 1.00 82.12 72 HIS A N 1
ATOM 571 C CA . HIS A 1 72 ? 0.425 -4.052 11.879 1.00 82.12 72 HIS A CA 1
ATOM 572 C C . HIS A 1 72 ? -1.089 -3.804 11.836 1.00 82.12 72 HIS A C 1
ATOM 574 O O . HIS A 1 72 ? -1.759 -4.070 12.823 1.00 82.12 72 HIS A O 1
ATOM 580 N N . LEU A 1 73 ? -1.631 -3.304 10.721 1.00 79.50 73 LEU A N 1
ATOM 581 C CA . LEU A 1 73 ? -3.076 -3.093 10.540 1.00 79.50 73 LEU A CA 1
ATOM 582 C C . LEU A 1 73 ? -3.843 -4.389 10.234 1.00 79.50 73 LEU A C 1
ATOM 584 O O . LEU A 1 73 ? -5.069 -4.397 10.262 1.00 79.50 73 LEU A O 1
ATOM 588 N N . SER A 1 74 ? -3.127 -5.458 9.882 1.00 66.06 74 SER A N 1
ATOM 589 C CA . SER A 1 74 ? -3.692 -6.754 9.491 1.00 66.06 74 SER A CA 1
ATOM 590 C C . SER A 1 74 ? -3.617 -7.838 10.574 1.00 66.06 74 SER A C 1
ATOM 592 O O . SER A 1 74 ? -4.061 -8.963 10.328 1.00 66.06 74 SER A O 1
ATOM 594 N N . ILE A 1 75 ? -3.032 -7.506 11.730 1.00 56.00 75 ILE A N 1
ATOM 595 C CA . ILE A 1 75 ? -2.963 -8.320 12.955 1.00 56.00 75 ILE A CA 1
ATOM 596 C C . ILE A 1 75 ? -4.070 -7.863 13.902 1.00 56.00 75 ILE A C 1
ATOM 598 O O . ILE A 1 75 ? -4.720 -8.754 14.493 1.00 56.00 75 ILE A O 1
#

Radius of gyration: 12.07 Å; chains: 1; bounding box: 30×22×30 Å

Foldseek 3Di:
DDDQAAAELVDQPVVSVVSLVVVLVVVPPDDDDPPVSFVVLVVSNLVRHDPNLCVVCVVPPTSVSSVVSSVVSND

Secondary structure (DSSP, 8-state):
---PPPB-SSS-HHHHHHHHHHHHHHT-SS---HHHHHHHHHHHHHHTB-HHHHHHHTT--SHHHHHHHHHHHT-